Protein AF-G6EGP5-F1 (afdb_monomer_lite)

Sequence (172 aa):
MMTGFLDDLKVTRSMQLERLREPVSRQARIDNMIEHMQAEHDNEFERLAATISPDPCWNLHPIGAWQGWESVLRMYHANFPFAPEGPLEMIKGVHDPRVAMWGEDHVLFHMAIYADEYPLHRNLTILIKFQGNLVQGETVFLTDENLIAFMRNHVKELGTDKFEGFVPFPAA

InterPro domains:
  IPR032710 NTF2-like domain superfamily [SSF54427] (27-141)

Structure (mmCIF, N/CA/C/O backbone):
data_AF-G6EGP5-F1
#
_entry.id   AF-G6EGP5-F1
#
loop_
_atom_site.group_PDB
_atom_site.id
_atom_site.type_symbol
_atom_site.label_atom_id
_atom_site.label_alt_id
_atom_site.label_comp_id
_atom_site.label_asym_id
_atom_site.label_entity_id
_atom_site.label_seq_id
_atom_site.pdbx_PDB_ins_code
_atom_site.Cartn_x
_atom_site.Cartn_y
_atom_site.Cartn_z
_atom_site.occupancy
_atom_site.B_iso_or_equiv
_atom_site.auth_seq_id
_atom_site.auth_comp_id
_atom_site.auth_asym_id
_atom_site.auth_atom_id
_atom_site.pdbx_PDB_model_num
ATOM 1 N N . MET A 1 1 ? 22.139 3.585 13.306 1.00 46.16 1 MET A N 1
ATOM 2 C CA . MET A 1 1 ? 21.277 4.185 14.349 1.00 46.16 1 MET A CA 1
ATOM 3 C C . MET A 1 1 ? 19.890 4.425 13.752 1.00 46.16 1 MET A C 1
ATOM 5 O O . MET A 1 1 ? 19.648 5.499 13.235 1.00 46.16 1 MET A O 1
ATOM 9 N N . MET A 1 2 ? 19.024 3.404 13.733 1.00 53.69 2 MET A N 1
ATOM 10 C CA . MET A 1 2 ? 17.694 3.426 13.077 1.00 53.69 2 MET A CA 1
ATOM 11 C C . MET A 1 2 ? 16.642 2.667 13.919 1.00 53.69 2 MET A C 1
ATOM 13 O O . MET A 1 2 ? 15.754 2.005 13.384 1.00 53.69 2 MET A O 1
ATOM 17 N N . THR A 1 3 ? 16.806 2.654 15.244 1.00 57.81 3 THR A N 1
ATOM 18 C CA . THR A 1 3 ? 15.932 1.915 16.176 1.00 57.81 3 THR A CA 1
ATOM 19 C C . THR A 1 3 ? 14.901 2.810 16.864 1.00 57.81 3 THR A C 1
ATOM 21 O O . THR A 1 3 ? 13.815 2.329 17.148 1.00 57.81 3 THR A O 1
ATOM 24 N N . GLY A 1 4 ? 15.186 4.107 17.050 1.00 71.19 4 GLY A N 1
ATOM 25 C CA . GLY A 1 4 ? 14.340 4.994 17.862 1.00 71.19 4 GLY A CA 1
ATOM 26 C C . GLY A 1 4 ? 12.915 5.197 17.336 1.00 71.19 4 GLY A C 1
ATOM 27 O O . GLY A 1 4 ? 11.976 5.118 18.111 1.00 71.19 4 GLY A O 1
ATOM 28 N N . PHE A 1 5 ? 12.728 5.368 16.024 1.00 79.56 5 PHE A N 1
ATOM 29 C CA . PHE A 1 5 ? 11.406 5.728 15.487 1.00 79.56 5 PHE A CA 1
ATOM 30 C C . PHE A 1 5 ? 10.358 4.602 15.594 1.00 79.56 5 PHE A C 1
ATOM 32 O O . PHE A 1 5 ? 9.164 4.871 15.658 1.00 79.56 5 PHE A O 1
ATOM 39 N N . LEU A 1 6 ? 10.777 3.329 15.608 1.00 82.19 6 LEU A N 1
ATOM 40 C CA . LEU A 1 6 ? 9.842 2.205 15.761 1.00 82.19 6 LEU A CA 1
ATOM 41 C C . LEU A 1 6 ? 9.385 2.032 17.211 1.00 82.19 6 LEU A C 1
ATOM 43 O O . LEU A 1 6 ? 8.283 1.533 17.444 1.00 82.19 6 LEU A O 1
ATOM 47 N N . ASP A 1 7 ? 10.209 2.441 18.179 1.00 83.31 7 ASP A N 1
ATOM 48 C CA . ASP A 1 7 ? 9.839 2.398 19.592 1.00 83.31 7 ASP A CA 1
ATOM 49 C C . ASP A 1 7 ? 8.657 3.334 19.878 1.00 83.31 7 ASP A C 1
ATOM 51 O O . ASP A 1 7 ? 7.730 2.941 20.592 1.00 83.31 7 ASP A O 1
ATOM 55 N N . ASP A 1 8 ? 8.632 4.500 19.227 1.00 83.75 8 ASP A N 1
ATOM 56 C CA . ASP A 1 8 ? 7.552 5.487 19.334 1.00 83.75 8 ASP A CA 1
ATOM 57 C C . ASP A 1 8 ? 6.214 4.959 18.769 1.00 83.75 8 ASP A C 1
ATOM 59 O O . ASP A 1 8 ? 5.136 5.334 19.230 1.00 83.75 8 ASP A O 1
ATOM 63 N N . LEU A 1 9 ? 6.259 3.991 17.844 1.00 88.56 9 LEU A N 1
ATOM 64 C CA . LEU A 1 9 ? 5.077 3.398 17.200 1.00 88.56 9 LEU A CA 1
ATOM 65 C C . LEU A 1 9 ? 4.508 2.161 17.919 1.00 88.56 9 LEU A C 1
ATOM 67 O O . LEU A 1 9 ? 3.507 1.586 17.478 1.00 88.56 9 LEU A O 1
ATOM 71 N N . LYS A 1 10 ? 5.082 1.738 19.052 1.00 86.19 10 LYS A N 1
ATOM 72 C CA . LYS A 1 10 ? 4.558 0.597 19.835 1.00 86.19 10 LYS A CA 1
ATOM 73 C C . LYS A 1 10 ? 3.151 0.849 20.382 1.00 86.19 10 LYS A C 1
ATOM 75 O O . LYS A 1 10 ? 2.338 -0.079 20.461 1.00 86.19 10 LYS A O 1
ATOM 80 N N . VAL A 1 11 ? 2.848 2.100 20.731 1.00 87.50 11 VAL A N 1
ATOM 81 C CA . VAL A 1 11 ? 1.505 2.510 21.169 1.00 87.50 11 VAL A CA 1
ATOM 82 C C . VAL A 1 11 ? 0.514 2.368 20.015 1.00 87.50 11 VAL A C 1
ATOM 84 O O . VAL A 1 11 ? -0.529 1.739 20.189 1.00 87.50 11 VAL A O 1
ATOM 87 N N . THR A 1 12 ? 0.886 2.834 18.820 1.00 89.88 12 THR A N 1
ATOM 88 C CA . THR A 1 12 ? 0.094 2.692 17.589 1.00 89.88 12 THR A CA 1
ATOM 89 C C . THR A 1 12 ? -0.252 1.231 17.313 1.00 89.88 12 THR A C 1
ATOM 91 O O . THR A 1 12 ? -1.426 0.895 17.146 1.00 89.88 12 THR A O 1
ATOM 94 N N . ARG A 1 13 ? 0.739 0.332 17.389 1.00 89.12 13 ARG A N 1
ATOM 95 C CA . ARG A 1 13 ? 0.522 -1.114 17.222 1.00 89.12 13 ARG A CA 1
ATOM 96 C C . ARG A 1 13 ? -0.458 -1.694 18.245 1.00 89.12 13 ARG A C 1
ATOM 98 O O . ARG A 1 13 ? -1.281 -2.544 17.914 1.00 89.12 13 ARG A O 1
ATOM 105 N N . SER A 1 14 ? -0.393 -1.231 19.490 1.00 89.12 14 SER A N 1
ATOM 106 C CA . SER A 1 14 ? -1.298 -1.688 20.553 1.00 89.12 14 SER A CA 1
ATOM 107 C C . SER A 1 14 ? -2.736 -1.222 20.307 1.00 89.12 14 SER A C 1
ATOM 109 O O . SER A 1 14 ? -3.670 -2.006 20.444 1.00 89.12 14 SER A O 1
ATOM 111 N N . MET A 1 15 ? -2.923 0.025 19.865 1.00 88.38 15 MET A N 1
ATOM 112 C CA . MET A 1 15 ? -4.243 0.556 19.499 1.00 88.38 15 MET A CA 1
ATOM 113 C C . MET A 1 15 ? -4.854 -0.185 18.305 1.00 88.38 15 MET A C 1
ATOM 115 O O . MET A 1 15 ? -6.060 -0.417 18.260 1.00 88.38 15 MET A O 1
ATOM 119 N N . GLN A 1 16 ? -4.030 -0.595 17.345 1.00 91.81 16 GLN A N 1
ATOM 120 C CA . GLN A 1 16 ? -4.477 -1.390 16.204 1.00 91.81 16 GLN A CA 1
ATOM 121 C C . GLN A 1 16 ? -5.010 -2.759 16.619 1.00 91.81 16 GLN A C 1
ATOM 123 O O . GLN A 1 16 ? -6.059 -3.164 16.131 1.00 91.81 16 GLN A O 1
ATOM 128 N N . LEU A 1 17 ? -4.350 -3.444 17.558 1.00 90.31 17 LEU A N 1
ATOM 129 C CA . LEU A 1 17 ? -4.844 -4.716 18.098 1.00 90.31 17 LEU A CA 1
ATOM 130 C C . LEU A 1 17 ? -6.234 -4.581 18.738 1.00 90.31 17 LEU A C 1
ATOM 132 O O . LEU A 1 17 ? -7.044 -5.501 18.639 1.00 90.31 17 LEU A O 1
ATOM 136 N N . GLU A 1 18 ? -6.529 -3.440 19.362 1.00 88.50 18 GLU A N 1
ATOM 137 C CA . GLU A 1 18 ? -7.859 -3.159 19.912 1.00 88.50 18 GLU A CA 1
ATOM 138 C C . GLU A 1 18 ? -8.898 -2.916 18.807 1.00 88.50 18 GLU A C 1
ATOM 140 O O . GLU A 1 18 ? -9.984 -3.492 18.858 1.00 88.50 18 GLU A O 1
ATOM 145 N N . ARG A 1 19 ? -8.545 -2.164 17.751 1.00 87.38 19 ARG A N 1
ATOM 146 C CA . ARG A 1 19 ? -9.420 -1.929 16.580 1.00 87.38 19 ARG A CA 1
ATOM 147 C C . ARG A 1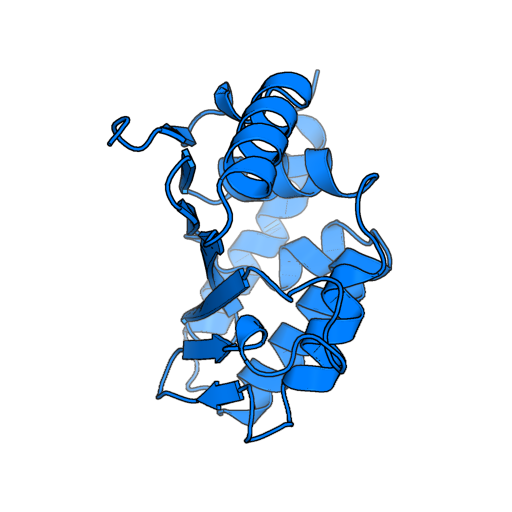 19 ? -9.864 -3.220 15.887 1.00 87.38 19 ARG A C 1
ATOM 149 O O . ARG A 1 19 ? -10.936 -3.256 15.292 1.00 87.38 19 ARG A O 1
ATOM 156 N N . LEU A 1 20 ? -9.061 -4.281 15.958 1.00 90.94 20 LEU A N 1
ATOM 157 C CA . LEU A 1 20 ? -9.370 -5.570 15.333 1.00 90.94 20 LEU A CA 1
ATOM 158 C C . LEU A 1 20 ? -10.480 -6.367 16.037 1.00 90.94 20 LEU A C 1
ATOM 160 O O . LEU A 1 20 ? -10.909 -7.392 15.511 1.00 90.94 20 LEU A O 1
ATOM 164 N N . ARG A 1 21 ? -10.941 -5.940 17.218 1.00 86.75 21 ARG A N 1
ATOM 165 C CA . ARG A 1 21 ? -11.969 -6.660 17.990 1.00 86.75 21 ARG A CA 1
ATOM 166 C C . ARG A 1 21 ? -13.391 -6.409 17.498 1.00 86.75 21 ARG A C 1
ATOM 168 O O . ARG A 1 21 ? -14.302 -7.137 17.891 1.00 86.75 21 ARG A O 1
ATOM 175 N N . GLU A 1 22 ? -13.590 -5.396 16.664 1.00 83.56 22 GLU A N 1
ATOM 176 C CA . GLU A 1 22 ? -14.914 -4.940 16.259 1.00 83.56 22 GLU A CA 1
ATOM 177 C C . GLU A 1 22 ? -15.253 -5.364 14.821 1.00 83.56 22 GLU A C 1
ATOM 179 O O . GLU A 1 22 ? -14.381 -5.377 13.946 1.00 83.56 22 GLU A O 1
ATOM 184 N N . PRO A 1 23 ? -16.526 -5.694 14.531 1.00 86.56 23 PRO A N 1
ATOM 185 C CA . PRO A 1 23 ? -16.990 -5.839 13.160 1.00 86.56 23 PRO A CA 1
ATOM 186 C C . PRO A 1 23 ? -16.814 -4.525 12.395 1.00 86.56 23 PRO A C 1
ATOM 188 O O . PRO A 1 23 ? -17.171 -3.458 12.890 1.00 86.56 23 PRO A O 1
ATOM 191 N N . VAL A 1 24 ? -16.328 -4.605 11.158 1.00 93.69 24 VAL A N 1
ATOM 192 C CA . VAL A 1 24 ? -16.098 -3.426 10.314 1.00 93.69 24 VAL A CA 1
ATOM 193 C C . VAL A 1 24 ? -16.919 -3.479 9.033 1.00 93.69 24 VAL A C 1
ATOM 195 O O . VAL A 1 24 ? -17.139 -4.538 8.445 1.00 93.69 24 VAL A O 1
ATOM 198 N N . SER A 1 25 ? -17.366 -2.313 8.578 1.00 95.44 25 SER A N 1
ATOM 199 C CA . SER A 1 25 ? -18.057 -2.181 7.298 1.00 95.44 25 SER A CA 1
ATOM 200 C C . SER A 1 25 ? -17.062 -2.108 6.135 1.00 95.44 25 SER A C 1
ATOM 202 O O . SER A 1 25 ? -15.885 -1.783 6.307 1.00 95.44 25 SER A O 1
ATOM 204 N N . ARG A 1 26 ? -17.551 -2.339 4.910 1.00 95.12 26 ARG A N 1
ATOM 205 C CA . ARG A 1 26 ? -16.779 -2.044 3.692 1.00 95.12 26 ARG A CA 1
ATOM 206 C C . ARG A 1 26 ? -16.365 -0.571 3.631 1.00 95.12 26 ARG A C 1
ATOM 208 O O . ARG A 1 26 ? -15.229 -0.295 3.268 1.00 95.12 26 ARG A O 1
ATOM 215 N N . GLN A 1 27 ? -17.249 0.351 4.018 1.00 96.25 27 GLN A N 1
ATOM 216 C CA . GLN A 1 27 ? -16.934 1.780 4.010 1.00 96.25 27 GLN A CA 1
ATOM 217 C C . GLN A 1 27 ? -15.751 2.100 4.931 1.00 96.25 27 GLN A C 1
ATOM 219 O O . GLN A 1 27 ? -14.839 2.791 4.509 1.00 96.25 27 GLN A O 1
ATOM 224 N N . ALA A 1 28 ? -15.679 1.496 6.121 1.00 96.25 28 ALA A N 1
ATOM 225 C CA . ALA A 1 28 ? -14.550 1.706 7.029 1.00 96.25 28 ALA A CA 1
ATOM 226 C C . ALA A 1 28 ? -13.198 1.247 6.444 1.00 96.25 28 ALA A C 1
ATOM 228 O O . ALA A 1 28 ? -12.161 1.816 6.783 1.00 96.25 28 ALA A O 1
ATOM 229 N N . ARG A 1 29 ? -13.189 0.223 5.576 1.00 96.44 29 ARG A N 1
ATOM 230 C CA . ARG A 1 29 ? -11.984 -0.213 4.840 1.00 96.44 29 ARG A CA 1
ATOM 231 C C . ARG A 1 29 ? -11.615 0.760 3.732 1.00 96.44 29 ARG A C 1
ATOM 233 O O . ARG A 1 29 ? -10.438 1.056 3.566 1.00 96.44 29 ARG A O 1
ATOM 240 N N . ILE A 1 30 ? -12.614 1.255 3.001 1.00 97.38 30 ILE A N 1
ATOM 241 C CA . ILE A 1 30 ? -12.425 2.300 1.991 1.00 97.38 30 ILE A CA 1
ATOM 242 C C . ILE A 1 30 ? -11.806 3.537 2.645 1.00 97.38 30 ILE A C 1
ATOM 244 O O . ILE A 1 30 ? -10.758 3.987 2.196 1.00 97.38 30 ILE A O 1
ATOM 248 N N . ASP A 1 31 ? -12.394 4.022 3.740 1.00 97.56 31 ASP A N 1
ATOM 249 C CA . ASP A 1 31 ? -11.927 5.214 4.450 1.00 97.56 31 ASP A CA 1
ATOM 250 C C . ASP A 1 31 ? -10.482 5.038 4.948 1.00 97.56 31 ASP A C 1
ATOM 252 O O . ASP A 1 31 ? -9.641 5.907 4.731 1.00 97.56 31 ASP A O 1
ATOM 256 N N . ASN A 1 32 ? -10.155 3.886 5.552 1.00 97.44 32 ASN A N 1
ATOM 257 C CA . ASN A 1 32 ? -8.792 3.604 6.019 1.00 97.44 32 ASN A CA 1
ATOM 258 C C . ASN A 1 32 ? -7.792 3.458 4.862 1.00 97.44 32 ASN A C 1
ATOM 260 O O . ASN A 1 32 ? -6.634 3.822 5.019 1.00 97.44 32 ASN A O 1
ATOM 264 N N . MET A 1 33 ? -8.206 2.923 3.710 1.00 97.06 33 MET A N 1
ATOM 265 C CA . MET A 1 33 ? -7.336 2.835 2.537 1.00 97.06 33 MET A CA 1
ATOM 266 C C . MET A 1 33 ? -7.093 4.206 1.903 1.00 97.06 33 MET A C 1
ATOM 268 O O . MET A 1 33 ? -5.971 4.483 1.499 1.00 97.06 33 MET A O 1
ATOM 272 N N . ILE A 1 34 ? -8.104 5.075 1.842 1.00 98.00 34 ILE A N 1
ATOM 273 C CA . ILE A 1 34 ? -7.921 6.459 1.387 1.00 98.00 34 ILE A CA 1
ATOM 274 C C . ILE A 1 34 ? -6.943 7.182 2.317 1.00 98.00 34 ILE A C 1
ATOM 276 O O . ILE A 1 34 ? -6.004 7.800 1.832 1.00 98.00 34 ILE A O 1
ATOM 280 N N . GLU A 1 35 ? -7.107 7.043 3.636 1.00 97.94 35 GLU A N 1
ATOM 281 C CA . GLU A 1 35 ? -6.165 7.602 4.614 1.00 97.94 35 GLU A CA 1
ATOM 282 C C . GLU A 1 35 ? -4.749 7.031 4.446 1.00 97.94 35 GLU A C 1
ATOM 284 O O . GLU A 1 35 ? -3.781 7.780 4.505 1.00 97.94 35 GLU A O 1
ATOM 289 N N . HIS A 1 36 ? -4.619 5.725 4.193 1.00 97.12 36 HIS A N 1
ATOM 290 C CA . HIS A 1 36 ? -3.331 5.074 3.942 1.00 97.12 36 HIS A CA 1
ATOM 291 C C . HIS A 1 36 ? -2.619 5.695 2.735 1.00 97.12 36 HIS A C 1
ATOM 293 O O . HIS A 1 36 ? -1.481 6.141 2.849 1.00 97.12 36 HIS A O 1
ATOM 299 N N . MET A 1 37 ? -3.319 5.790 1.603 1.00 96.19 37 MET A N 1
ATOM 300 C CA . MET A 1 37 ? -2.775 6.357 0.369 1.00 96.19 37 MET A CA 1
ATOM 301 C C . MET A 1 37 ? -2.474 7.854 0.514 1.00 96.19 37 MET A C 1
ATOM 303 O O . MET A 1 37 ? -1.458 8.336 0.023 1.00 96.19 37 MET A O 1
ATOM 307 N N . GLN A 1 38 ? -3.325 8.601 1.220 1.00 96.56 38 GLN A N 1
ATOM 308 C CA . GLN A 1 38 ? -3.107 10.025 1.462 1.00 96.56 38 GLN A CA 1
ATOM 309 C C . GLN A 1 38 ? -1.882 10.254 2.357 1.00 96.56 38 GLN A C 1
ATOM 311 O O . GLN A 1 38 ? -1.053 11.102 2.050 1.00 96.56 38 GLN A O 1
ATOM 316 N N . ALA A 1 39 ? -1.721 9.469 3.426 1.00 95.25 39 ALA A N 1
ATOM 317 C CA . ALA A 1 39 ? -0.556 9.566 4.299 1.00 95.25 39 ALA A CA 1
ATOM 318 C C . ALA A 1 39 ? 0.747 9.169 3.584 1.00 95.25 39 ALA A C 1
ATOM 320 O O . ALA A 1 39 ? 1.795 9.749 3.866 1.00 95.25 39 ALA A O 1
ATOM 321 N N . GLU A 1 40 ? 0.691 8.214 2.650 1.00 94.56 40 GLU A N 1
ATOM 322 C CA . GLU A 1 40 ? 1.819 7.887 1.774 1.00 94.56 40 GLU A CA 1
ATOM 323 C C . GLU A 1 40 ? 2.161 9.055 0.834 1.00 94.56 40 GLU A C 1
ATOM 325 O O . GLU A 1 40 ? 3.322 9.453 0.765 1.00 94.56 40 GLU A O 1
ATOM 330 N N . HIS A 1 41 ? 1.162 9.659 0.178 1.00 94.19 41 HIS A N 1
ATOM 331 C CA . HIS A 1 41 ? 1.345 10.842 -0.676 1.00 94.19 41 HIS A CA 1
ATOM 332 C C . HIS A 1 41 ? 1.967 12.023 0.088 1.00 94.19 41 HIS A C 1
ATOM 334 O O . HIS A 1 41 ? 2.939 12.629 -0.369 1.00 94.19 41 HIS A O 1
ATOM 340 N N . ASP A 1 42 ? 1.433 12.318 1.275 1.00 93.56 42 ASP A N 1
ATOM 341 C CA . ASP A 1 42 ? 1.835 13.458 2.104 1.00 93.56 42 ASP A CA 1
ATOM 342 C C . ASP A 1 42 ? 3.155 13.213 2.862 1.00 93.56 42 ASP A C 1
ATOM 344 O O . ASP A 1 42 ? 3.662 14.1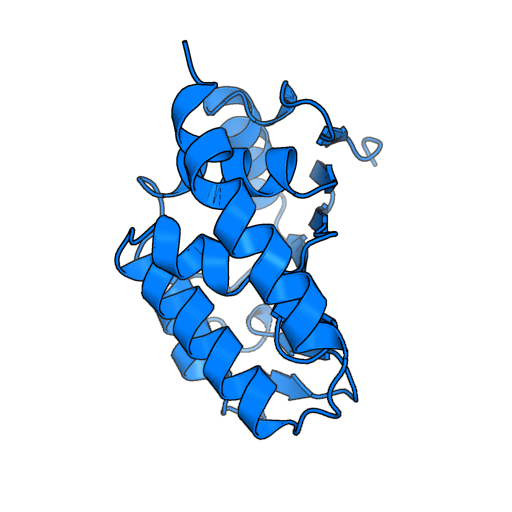09 3.538 1.00 93.56 42 ASP A O 1
ATOM 348 N N . ASN A 1 43 ? 3.748 12.017 2.744 1.00 92.31 43 ASN A N 1
ATOM 349 C CA . ASN A 1 43 ? 4.914 11.578 3.515 1.00 92.31 43 ASN A CA 1
ATOM 350 C C . ASN A 1 43 ? 4.704 11.649 5.042 1.00 92.31 43 ASN A C 1
ATOM 352 O O . ASN A 1 43 ? 5.639 11.894 5.812 1.00 92.31 43 ASN A O 1
ATOM 356 N N . GLU A 1 44 ? 3.485 11.387 5.511 1.00 93.69 44 GLU A N 1
ATOM 357 C CA . GLU A 1 44 ? 3.112 11.453 6.923 1.00 93.69 44 GLU A CA 1
ATOM 358 C C . GLU A 1 44 ? 3.216 10.073 7.585 1.00 93.69 44 GLU A C 1
ATOM 360 O O . GLU A 1 44 ? 2.240 9.345 7.771 1.00 93.69 44 GLU A O 1
ATOM 365 N N . PHE A 1 45 ? 4.446 9.700 7.950 1.00 92.81 45 PHE A N 1
ATOM 366 C CA . PHE A 1 45 ? 4.799 8.327 8.331 1.00 92.81 45 PHE A CA 1
ATOM 367 C C . PHE A 1 45 ? 4.022 7.786 9.536 1.00 92.81 45 PHE A C 1
ATOM 369 O O . PHE A 1 45 ? 3.590 6.636 9.527 1.00 92.81 45 PHE A O 1
ATOM 376 N N . GLU A 1 46 ? 3.812 8.600 10.571 1.00 93.75 46 GLU A N 1
ATOM 377 C CA . GLU A 1 46 ? 3.053 8.181 11.756 1.00 93.75 46 GLU A CA 1
ATOM 378 C C . GLU A 1 46 ? 1.579 7.911 11.424 1.00 93.75 46 GLU A C 1
ATOM 380 O O . GLU A 1 46 ? 1.004 6.929 11.906 1.00 93.75 46 GLU A O 1
ATOM 385 N N . ARG A 1 47 ? 0.981 8.740 10.555 1.00 95.19 47 ARG A N 1
ATOM 386 C CA . ARG A 1 47 ? -0.386 8.538 10.057 1.00 95.19 47 ARG A CA 1
ATOM 387 C C . ARG A 1 47 ? -0.472 7.292 9.197 1.00 95.19 47 ARG A C 1
ATOM 389 O O . ARG A 1 47 ? -1.345 6.465 9.446 1.00 95.19 47 ARG A O 1
ATOM 396 N N . LEU A 1 48 ? 0.478 7.090 8.283 1.00 95.50 48 LEU A N 1
ATOM 397 C CA . LEU A 1 48 ? 0.549 5.865 7.494 1.00 95.50 48 LEU A CA 1
ATOM 398 C C . LEU A 1 48 ? 0.635 4.644 8.411 1.00 95.50 48 LEU A C 1
ATOM 400 O O . LEU A 1 48 ? -0.169 3.721 8.287 1.00 95.50 48 LEU A O 1
ATOM 404 N N . ALA A 1 49 ? 1.559 4.653 9.373 1.00 95.94 49 ALA A N 1
ATOM 405 C CA . ALA A 1 49 ? 1.734 3.554 10.308 1.00 95.94 49 ALA A CA 1
ATOM 406 C C . ALA A 1 49 ? 0.433 3.241 11.057 1.00 95.94 49 ALA A C 1
ATOM 408 O O . ALA A 1 49 ? 0.131 2.072 11.255 1.00 95.94 49 ALA A O 1
ATOM 409 N N . ALA A 1 50 ? -0.389 4.235 11.406 1.00 96.75 50 ALA A N 1
ATOM 410 C CA . ALA A 1 50 ? -1.673 4.021 12.079 1.00 96.75 50 ALA A CA 1
ATOM 411 C C . ALA A 1 50 ? -2.719 3.253 11.242 1.00 96.75 50 ALA A C 1
ATOM 413 O O . ALA A 1 50 ? -3.652 2.676 11.815 1.00 96.75 50 ALA A O 1
ATOM 414 N N . THR A 1 51 ? -2.560 3.189 9.919 1.00 97.50 51 THR A N 1
ATOM 415 C CA . THR A 1 51 ? -3.496 2.516 8.997 1.00 97.50 51 THR A CA 1
ATOM 416 C C . THR A 1 51 ? -3.179 1.042 8.730 1.00 97.50 51 THR A C 1
ATOM 418 O O . THR A 1 51 ? -4.030 0.330 8.188 1.00 97.50 51 THR A O 1
ATOM 421 N N . ILE A 1 52 ? -1.981 0.580 9.095 1.00 97.56 52 ILE A N 1
ATOM 422 C CA . ILE A 1 52 ? -1.469 -0.758 8.769 1.00 97.56 52 ILE A CA 1
ATOM 423 C C . ILE A 1 52 ? -1.842 -1.749 9.885 1.00 97.56 52 ILE A C 1
ATOM 425 O O . ILE A 1 52 ? -1.973 -1.384 11.049 1.00 97.56 52 ILE A O 1
ATOM 429 N N . SER A 1 53 ? -2.038 -3.022 9.550 1.00 97.12 53 SER A N 1
ATOM 430 C CA . SER A 1 53 ? -2.332 -4.083 10.517 1.00 97.12 53 SER A CA 1
ATOM 431 C C . SER A 1 53 ? -1.097 -4.522 11.319 1.00 97.12 53 SER A C 1
ATOM 433 O O . SER A 1 53 ? -0.041 -4.650 10.707 1.00 97.12 53 SER A O 1
ATOM 435 N N . PRO A 1 54 ? -1.202 -4.900 12.614 1.00 95.38 54 PRO A N 1
ATOM 436 C CA . PRO A 1 54 ? -0.076 -5.339 13.456 1.00 95.38 54 PRO A CA 1
ATOM 437 C C . PRO A 1 54 ? 0.739 -6.541 12.957 1.00 95.38 54 PRO A C 1
ATOM 439 O O . PRO A 1 54 ? 1.810 -6.807 13.522 1.00 95.38 54 PRO A O 1
ATOM 442 N N . ASP A 1 55 ? 0.221 -7.272 11.967 1.00 94.94 55 ASP A N 1
ATOM 443 C CA . ASP A 1 55 ? 0.874 -8.392 11.283 1.00 94.94 55 ASP A CA 1
ATOM 444 C C . ASP A 1 55 ? 0.819 -8.211 9.750 1.00 94.94 55 ASP A C 1
ATOM 446 O O . ASP A 1 55 ? 0.013 -8.855 9.071 1.00 94.94 55 ASP A O 1
ATOM 450 N N . PRO A 1 56 ? 1.600 -7.264 9.196 1.00 97.69 56 PRO A N 1
ATOM 451 C CA . PRO A 1 56 ? 1.508 -6.897 7.802 1.00 97.69 56 PRO A CA 1
ATOM 452 C C . PRO A 1 56 ? 2.426 -7.716 6.893 1.00 97.69 56 PRO A C 1
ATOM 454 O O . PRO A 1 56 ? 3.471 -8.212 7.319 1.00 97.69 56 PRO A O 1
ATOM 457 N N . CYS A 1 57 ? 2.075 -7.786 5.608 1.00 97.94 57 CYS A N 1
ATOM 458 C CA . CYS A 1 57 ? 2.909 -8.400 4.576 1.00 97.94 57 CYS A CA 1
ATOM 459 C C . CYS A 1 57 ? 2.816 -7.637 3.248 1.00 97.94 57 CYS A C 1
ATOM 461 O O . CYS A 1 57 ? 1.733 -7.518 2.676 1.00 97.94 57 CYS A O 1
ATOM 463 N N . TRP A 1 58 ? 3.950 -7.139 2.750 1.00 97.81 58 TRP A N 1
ATOM 464 C CA . TRP A 1 58 ? 4.046 -6.448 1.459 1.00 97.81 58 TRP A CA 1
ATOM 465 C C . TRP A 1 58 ? 4.788 -7.313 0.452 1.00 97.81 58 TRP A C 1
ATOM 467 O O . TRP A 1 58 ? 5.981 -7.552 0.605 1.00 97.81 58 TRP A O 1
ATOM 477 N N . ASN A 1 59 ? 4.093 -7.763 -0.586 1.00 97.69 59 ASN A N 1
ATOM 478 C CA . ASN A 1 59 ? 4.628 -8.609 -1.643 1.00 97.69 59 ASN A CA 1
ATOM 479 C C . ASN A 1 59 ? 4.826 -7.794 -2.920 1.00 97.69 59 ASN A C 1
ATOM 481 O O . ASN A 1 59 ? 3.876 -7.242 -3.471 1.00 97.69 59 ASN A O 1
ATOM 485 N N . LEU A 1 60 ? 6.040 -7.810 -3.449 1.00 96.12 60 LEU A N 1
ATOM 486 C CA . LEU A 1 60 ? 6.369 -7.255 -4.752 1.00 96.12 60 LEU A CA 1
ATOM 487 C C . LEU A 1 60 ? 6.752 -8.414 -5.669 1.00 96.12 60 LEU A C 1
ATOM 489 O O . LEU A 1 60 ? 7.893 -8.867 -5.669 1.00 96.12 60 LEU A O 1
ATOM 493 N N . HIS A 1 61 ? 5.791 -8.959 -6.410 1.00 95.62 61 HIS A N 1
ATOM 494 C CA . HIS A 1 61 ? 5.996 -10.153 -7.226 1.00 95.62 61 HIS A CA 1
ATOM 495 C C . HIS A 1 61 ? 6.567 -9.791 -8.611 1.00 95.62 61 HIS A C 1
ATOM 497 O O . HIS A 1 61 ? 5.994 -8.921 -9.270 1.00 95.62 61 HIS A O 1
ATOM 503 N N . PRO A 1 62 ? 7.640 -10.456 -9.103 1.00 95.50 62 PRO A N 1
ATOM 504 C CA . PRO A 1 62 ? 8.310 -11.661 -8.578 1.00 95.50 62 PRO A CA 1
ATOM 505 C C . PRO A 1 62 ? 9.633 -11.378 -7.824 1.00 95.50 62 PRO A C 1
ATOM 507 O O . PRO A 1 62 ? 10.590 -12.140 -7.924 1.00 95.50 62 PRO A O 1
ATOM 510 N N . ILE A 1 63 ? 9.749 -10.260 -7.111 1.00 96.25 63 ILE A N 1
ATOM 511 C CA . ILE A 1 63 ? 10.991 -9.832 -6.446 1.00 96.25 63 ILE A CA 1
ATOM 512 C C . ILE A 1 63 ? 11.117 -10.436 -5.042 1.00 96.25 63 ILE A C 1
ATOM 514 O O . ILE A 1 63 ? 12.117 -11.086 -4.736 1.00 96.25 63 ILE A O 1
ATOM 518 N N . GLY A 1 64 ? 10.119 -10.237 -4.186 1.00 96.94 64 GLY A N 1
ATOM 519 C CA . GLY A 1 64 ? 10.148 -10.700 -2.800 1.00 96.94 64 GLY A CA 1
ATOM 520 C C . GLY A 1 64 ? 9.033 -10.105 -1.953 1.00 96.94 64 GLY A C 1
ATOM 521 O O . GLY A 1 64 ? 8.098 -9.499 -2.478 1.00 96.94 64 GLY A O 1
ATOM 522 N N . ALA A 1 65 ? 9.143 -10.283 -0.640 1.00 97.75 65 ALA A N 1
ATOM 523 C CA . ALA A 1 65 ? 8.148 -9.850 0.329 1.00 97.75 65 ALA A CA 1
ATOM 524 C C . ALA A 1 65 ? 8.783 -9.289 1.605 1.00 97.75 65 ALA A C 1
ATOM 526 O O . ALA A 1 65 ? 9.746 -9.866 2.097 1.00 97.75 65 ALA A O 1
ATOM 527 N N . TRP A 1 66 ? 8.212 -8.231 2.181 1.00 98.19 66 TRP A N 1
ATOM 528 C CA . TRP A 1 66 ? 8.510 -7.759 3.538 1.00 98.19 66 TRP A CA 1
ATOM 529 C C . TRP A 1 66 ? 7.446 -8.278 4.496 1.00 98.19 66 TRP A C 1
ATOM 531 O O . TRP A 1 66 ? 6.266 -7.958 4.348 1.00 98.19 66 TRP A O 1
ATOM 541 N N . GLN A 1 67 ? 7.861 -9.085 5.469 1.00 97.25 67 GLN A N 1
ATOM 542 C CA . GLN A 1 67 ? 6.975 -9.738 6.426 1.00 97.25 67 GLN A CA 1
ATOM 543 C C . GLN A 1 67 ? 7.156 -9.148 7.820 1.00 97.25 67 GLN A C 1
ATOM 545 O O . GLN A 1 67 ? 8.273 -9.031 8.329 1.00 97.25 67 GLN A O 1
ATOM 550 N N . GLY A 1 68 ? 6.038 -8.821 8.459 1.00 95.19 68 GLY A N 1
ATOM 551 C CA . GLY A 1 68 ? 6.009 -8.316 9.820 1.00 95.19 68 GLY A CA 1
ATOM 552 C C . GLY A 1 68 ? 6.133 -6.797 9.914 1.00 95.19 68 GLY A C 1
ATOM 553 O O . GLY A 1 68 ? 6.634 -6.103 9.026 1.00 95.19 68 GLY A O 1
ATOM 554 N N . TRP A 1 69 ? 5.654 -6.289 11.050 1.00 94.06 69 TRP A N 1
ATOM 555 C CA . TRP A 1 69 ? 5.424 -4.866 11.304 1.00 94.06 69 TRP A CA 1
ATOM 556 C C . TRP A 1 69 ? 6.660 -4.005 11.055 1.00 94.06 69 TRP A C 1
ATOM 558 O O . TRP A 1 69 ? 6.618 -3.038 10.300 1.00 94.06 69 TRP A O 1
ATOM 568 N N . GLU A 1 70 ? 7.786 -4.387 11.655 1.00 94.38 70 GLU A N 1
ATOM 569 C CA . GLU A 1 70 ? 9.021 -3.612 11.556 1.00 94.38 70 GLU A CA 1
ATOM 570 C C . GLU A 1 70 ? 9.594 -3.609 10.137 1.00 94.38 70 GLU A C 1
ATOM 572 O O . GLU A 1 70 ? 10.086 -2.577 9.685 1.00 94.38 70 GLU A O 1
ATOM 577 N N . SER A 1 71 ? 9.509 -4.738 9.426 1.00 95.62 71 SER A N 1
ATOM 578 C CA . SER A 1 71 ? 10.029 -4.868 8.062 1.00 95.62 71 SER A CA 1
ATOM 579 C C . SER A 1 71 ? 9.273 -3.954 7.098 1.00 95.62 71 SER A C 1
ATOM 581 O O . SER A 1 71 ? 9.881 -3.163 6.375 1.00 95.62 71 SER A O 1
ATOM 583 N N . VAL A 1 72 ? 7.939 -3.997 7.160 1.00 96.38 72 VAL A N 1
ATOM 584 C CA . VAL A 1 72 ? 7.045 -3.183 6.326 1.00 96.38 72 VAL A CA 1
ATOM 585 C C . VAL A 1 72 ? 7.204 -1.694 6.624 1.00 96.38 72 VAL A C 1
ATOM 587 O O . VAL A 1 72 ? 7.362 -0.896 5.703 1.00 96.38 72 VAL A O 1
ATOM 590 N N . LEU A 1 73 ? 7.236 -1.299 7.898 1.00 94.94 73 LEU A N 1
ATOM 591 C CA . LEU A 1 73 ? 7.410 0.108 8.263 1.00 94.94 73 LEU A CA 1
ATOM 592 C C . LEU A 1 73 ? 8.778 0.663 7.847 1.00 94.94 73 LEU A C 1
ATOM 594 O O . LEU A 1 73 ? 8.867 1.800 7.386 1.00 94.94 73 LEU A O 1
ATOM 598 N N . ARG A 1 74 ? 9.849 -0.131 7.964 1.00 94.94 74 ARG A N 1
ATOM 599 C CA . ARG A 1 74 ? 11.172 0.260 7.454 1.00 94.94 74 ARG A CA 1
ATOM 600 C C . ARG A 1 74 ? 11.170 0.396 5.932 1.00 94.94 74 ARG A C 1
ATOM 602 O O . ARG A 1 74 ? 11.800 1.322 5.427 1.00 94.94 74 ARG A O 1
ATOM 609 N N . MET A 1 75 ? 10.482 -0.499 5.219 1.00 94.94 75 MET A N 1
ATOM 610 C CA . MET A 1 75 ? 10.318 -0.425 3.764 1.00 94.94 75 MET A CA 1
ATOM 611 C C . MET A 1 75 ? 9.626 0.881 3.365 1.00 94.94 75 MET A C 1
ATOM 613 O O . MET A 1 75 ? 10.197 1.635 2.579 1.00 94.94 75 MET A O 1
ATOM 617 N N . TYR A 1 76 ? 8.485 1.206 3.979 1.00 93.44 76 TYR A N 1
ATOM 618 C CA . TYR A 1 76 ? 7.782 2.464 3.722 1.00 93.44 76 TYR A CA 1
ATOM 619 C C . TYR A 1 76 ? 8.663 3.680 3.989 1.00 93.44 76 TYR A C 1
ATOM 621 O O . TYR A 1 76 ? 8.849 4.510 3.106 1.00 93.44 76 TYR A O 1
ATOM 629 N N . HIS A 1 77 ? 9.287 3.747 5.166 1.00 92.38 77 HIS A N 1
ATOM 630 C CA . HIS A 1 77 ? 10.157 4.865 5.525 1.00 92.38 77 HIS A CA 1
ATOM 631 C C . HIS A 1 77 ? 11.320 5.052 4.531 1.00 92.38 77 HIS A C 1
ATOM 633 O O . HIS A 1 77 ? 11.747 6.177 4.279 1.00 92.38 77 HIS A O 1
ATOM 639 N N . ALA A 1 78 ? 11.860 3.966 3.969 1.00 91.75 78 ALA A N 1
ATOM 640 C CA . ALA A 1 78 ? 12.899 4.041 2.943 1.00 91.75 78 ALA A CA 1
ATOM 641 C C . ALA A 1 78 ? 12.359 4.512 1.579 1.00 91.75 78 ALA A C 1
ATOM 643 O O . ALA A 1 78 ? 13.096 5.149 0.827 1.00 91.75 78 ALA A O 1
ATOM 644 N N . ASN A 1 79 ? 11.097 4.207 1.263 1.00 88.44 79 ASN A N 1
ATOM 645 C CA . ASN A 1 79 ? 10.497 4.449 -0.047 1.00 88.44 79 ASN A CA 1
ATOM 646 C C . ASN A 1 79 ? 9.780 5.809 -0.181 1.00 88.44 79 ASN A C 1
ATOM 648 O O . ASN A 1 79 ? 9.661 6.304 -1.298 1.00 88.44 79 ASN A O 1
ATOM 652 N N . PHE A 1 80 ? 9.365 6.434 0.931 1.00 81.31 80 PHE A N 1
ATOM 653 C CA . PHE A 1 80 ? 8.683 7.745 0.981 1.00 81.31 80 PHE A CA 1
ATOM 654 C C . PHE A 1 80 ? 9.231 8.801 0.004 1.00 81.31 80 PHE A C 1
ATOM 656 O O . PHE A 1 80 ? 8.453 9.400 -0.736 1.00 81.31 80 PHE A O 1
ATOM 663 N N . PRO A 1 81 ? 10.559 8.997 -0.117 1.00 78.69 81 PRO A N 1
ATOM 664 C CA . PRO A 1 81 ? 11.087 10.049 -0.983 1.00 78.69 81 PRO A CA 1
ATOM 665 C C . PRO A 1 81 ? 10.833 9.869 -2.492 1.00 78.69 81 PRO A C 1
ATOM 667 O O . PRO A 1 81 ? 11.161 10.781 -3.251 1.00 78.69 81 PRO A O 1
ATOM 670 N N . PHE A 1 82 ? 10.332 8.716 -2.957 1.00 73.12 82 PHE A N 1
ATOM 671 C CA . PHE A 1 82 ? 10.518 8.291 -4.350 1.00 73.12 82 PHE A CA 1
ATOM 672 C C . PHE A 1 82 ? 9.266 8.217 -5.239 1.00 73.12 82 PHE A C 1
ATOM 674 O O . PHE A 1 82 ? 9.445 8.084 -6.449 1.00 73.12 82 PHE A O 1
ATOM 681 N N . ALA A 1 83 ? 8.027 8.341 -4.738 1.00 65.69 83 ALA A N 1
ATOM 682 C CA . ALA A 1 83 ? 6.846 8.280 -5.622 1.00 65.69 83 ALA A CA 1
ATOM 683 C C . ALA A 1 83 ? 5.546 8.879 -5.030 1.00 65.69 83 ALA A C 1
ATOM 685 O O . ALA A 1 83 ? 4.608 8.132 -4.755 1.00 65.69 83 ALA A O 1
ATOM 686 N N . PRO A 1 84 ? 5.420 10.212 -4.889 1.00 77.25 84 PRO A N 1
ATOM 687 C CA . PRO A 1 84 ? 4.246 10.802 -4.240 1.00 77.25 84 PRO A CA 1
ATOM 688 C C . PRO A 1 84 ? 2.953 10.631 -5.054 1.00 77.25 84 PRO A C 1
ATOM 690 O O . PRO A 1 84 ? 1.882 10.515 -4.478 1.00 77.25 84 PRO A O 1
ATOM 693 N N . GLU A 1 85 ? 3.008 10.587 -6.385 1.00 86.94 85 GLU A N 1
ATOM 694 C CA . GLU A 1 85 ? 1.791 10.641 -7.218 1.00 86.94 85 GLU A CA 1
ATOM 695 C C . GLU A 1 85 ? 1.055 9.297 -7.359 1.00 86.94 85 GLU A C 1
ATOM 697 O O . GLU A 1 85 ? -0.136 9.275 -7.668 1.00 86.94 85 GLU A O 1
ATOM 702 N N . GLY A 1 86 ? 1.735 8.169 -7.126 1.00 88.12 86 GLY A N 1
ATOM 703 C CA . GLY A 1 86 ? 1.132 6.834 -7.232 1.00 88.12 86 GLY A CA 1
ATOM 704 C C . GLY A 1 86 ? -0.106 6.670 -6.336 1.00 88.12 86 GLY A C 1
ATOM 705 O O . GLY A 1 86 ? -1.187 6.358 -6.842 1.00 88.12 86 GLY A O 1
ATOM 706 N N . PRO A 1 87 ? -0.011 6.959 -5.030 1.00 93.38 87 PRO A N 1
ATOM 707 C CA . PRO A 1 87 ? -1.150 6.847 -4.122 1.00 93.38 87 PRO A CA 1
ATOM 708 C C . PRO A 1 87 ? -2.413 7.614 -4.561 1.00 93.38 87 PRO A C 1
ATOM 710 O O . PRO A 1 87 ? -3.530 7.146 -4.326 1.00 93.38 87 PRO A O 1
ATOM 713 N N . LEU A 1 88 ? -2.284 8.742 -5.272 1.00 94.19 88 LEU A N 1
ATOM 714 C CA . LEU A 1 88 ? -3.444 9.499 -5.766 1.00 94.19 88 LEU A CA 1
ATOM 715 C C . LEU A 1 88 ? -4.244 8.738 -6.838 1.00 94.19 88 LEU A C 1
ATOM 717 O O . LEU A 1 88 ? -5.476 8.826 -6.869 1.00 94.19 88 LEU A O 1
ATOM 721 N N . GLU A 1 89 ? -3.584 7.949 -7.691 1.00 94.31 89 GLU A N 1
ATOM 722 C CA . GLU A 1 89 ? -4.276 7.075 -8.650 1.00 94.31 89 GLU A CA 1
ATOM 723 C C . GLU A 1 89 ? -5.089 5.985 -7.938 1.00 94.31 89 GLU A C 1
ATOM 725 O O . GLU A 1 89 ? -6.202 5.666 -8.366 1.00 94.31 89 GLU A O 1
ATOM 730 N N . MET A 1 90 ? -4.585 5.464 -6.817 1.00 94.56 90 MET A N 1
ATOM 731 C CA . MET A 1 90 ? -5.291 4.487 -5.980 1.00 94.56 90 MET A CA 1
ATOM 732 C C . MET A 1 90 ? -6.520 5.101 -5.302 1.00 94.56 90 MET A C 1
ATOM 734 O O . MET A 1 90 ? -7.593 4.490 -5.313 1.00 94.56 90 MET A O 1
ATOM 738 N N . ILE A 1 91 ? -6.412 6.337 -4.797 1.00 96.38 91 ILE A N 1
ATOM 739 C CA . ILE A 1 91 ? -7.556 7.091 -4.251 1.00 96.38 91 ILE A CA 1
ATOM 740 C C . ILE A 1 91 ? -8.619 7.317 -5.328 1.00 96.38 91 ILE A C 1
ATOM 742 O O . ILE A 1 91 ? -9.802 7.115 -5.075 1.00 96.38 91 ILE A O 1
ATOM 746 N N . LYS A 1 92 ? -8.225 7.692 -6.549 1.00 94.81 92 LYS A N 1
ATOM 747 C CA . LYS A 1 92 ? -9.164 7.807 -7.676 1.00 94.81 92 LYS A CA 1
ATOM 748 C C . LYS A 1 92 ? -9.825 6.458 -7.989 1.00 94.81 92 LYS A C 1
ATOM 750 O O . LYS A 1 92 ? -11.039 6.393 -8.181 1.00 94.81 92 LYS A O 1
ATOM 755 N N . GLY A 1 93 ? -9.034 5.389 -8.035 1.00 95.12 93 GLY A N 1
ATOM 756 C CA . GLY A 1 93 ? -9.481 4.061 -8.445 1.00 95.12 93 GLY A CA 1
ATOM 757 C C . GLY A 1 93 ? -10.411 3.369 -7.450 1.00 95.12 93 GLY A C 1
ATOM 758 O O . GLY A 1 93 ? -11.203 2.528 -7.862 1.00 95.12 93 GLY A O 1
ATOM 759 N N . VAL A 1 94 ? -10.359 3.703 -6.155 1.00 95.94 94 VAL A N 1
ATOM 760 C CA . VAL A 1 94 ? -11.072 2.963 -5.091 1.00 95.94 94 VAL A CA 1
ATOM 761 C C . VAL A 1 94 ? -12.583 2.840 -5.307 1.00 95.94 94 VAL A C 1
ATOM 763 O O . VAL A 1 94 ? -13.198 1.835 -4.933 1.00 95.94 94 VAL A O 1
ATOM 766 N N . HIS A 1 95 ? -13.172 3.862 -5.923 1.00 93.69 95 HIS A N 1
ATOM 767 C CA . HIS A 1 95 ? -14.597 3.945 -6.223 1.00 93.69 95 HIS A CA 1
ATOM 768 C C . HIS A 1 95 ? -14.929 3.616 -7.681 1.00 93.69 95 HIS A C 1
ATOM 770 O O . HIS A 1 95 ? -16.108 3.577 -8.030 1.00 93.69 95 HIS A O 1
ATOM 776 N N . ASP A 1 96 ? -13.927 3.390 -8.531 1.00 95.81 96 ASP A N 1
ATOM 777 C CA . ASP A 1 96 ? -14.129 3.088 -9.943 1.00 95.81 96 ASP A CA 1
ATOM 778 C C . ASP A 1 96 ? -14.365 1.578 -10.123 1.00 95.81 96 ASP A C 1
ATOM 780 O O . ASP A 1 96 ? -13.424 0.782 -10.020 1.00 95.81 96 ASP A O 1
ATOM 784 N N . PRO A 1 97 ? -15.606 1.147 -10.429 1.00 95.19 97 PRO A N 1
ATOM 785 C CA . PRO A 1 97 ? -15.943 -0.271 -10.532 1.00 95.19 97 PRO A CA 1
ATOM 786 C C . PRO A 1 97 ? -15.257 -0.969 -11.713 1.00 95.19 97 PRO A C 1
ATOM 788 O O . PRO A 1 97 ? -15.312 -2.194 -11.807 1.00 95.19 97 PRO A O 1
ATOM 791 N N . ARG A 1 98 ? -14.630 -0.219 -12.630 1.00 94.25 98 ARG A N 1
ATOM 792 C CA . ARG A 1 98 ? -13.868 -0.783 -13.750 1.00 94.25 98 ARG A CA 1
ATOM 793 C C . ARG A 1 98 ? -12.516 -1.334 -13.310 1.00 94.25 98 ARG A C 1
ATOM 795 O O . ARG A 1 98 ? -12.024 -2.265 -13.944 1.00 94.25 98 ARG A O 1
ATOM 802 N N . VAL A 1 99 ? -11.930 -0.765 -12.252 1.00 95.38 99 VAL A N 1
ATOM 803 C CA . VAL A 1 99 ? -10.591 -1.131 -11.768 1.00 95.38 99 VAL A CA 1
ATOM 804 C C . VAL A 1 99 ? -10.604 -1.732 -10.371 1.00 95.38 99 VAL A C 1
ATOM 806 O O . VAL A 1 99 ? -9.784 -2.609 -10.128 1.00 95.38 99 VAL A O 1
ATOM 809 N N . ALA A 1 100 ? -11.516 -1.324 -9.483 1.00 96.75 100 ALA A N 1
ATOM 810 C CA . ALA A 1 100 ? -11.591 -1.806 -8.105 1.00 96.75 100 ALA A CA 1
ATOM 811 C C . ALA A 1 100 ? -12.651 -2.905 -7.938 1.00 96.75 100 ALA A C 1
ATOM 813 O O . ALA A 1 100 ? -13.858 -2.655 -7.897 1.00 96.75 100 ALA A O 1
ATOM 814 N N . MET A 1 101 ? -12.188 -4.143 -7.779 1.00 97.00 101 MET A N 1
ATOM 815 C CA . MET A 1 101 ? -13.028 -5.307 -7.504 1.00 97.00 101 MET A CA 1
ATOM 816 C C . MET A 1 101 ? -12.970 -5.650 -6.016 1.00 97.00 101 MET A C 1
ATOM 818 O O . MET A 1 101 ? -11.948 -6.110 -5.507 1.00 97.00 101 MET A O 1
ATOM 822 N N . TRP A 1 102 ? -14.078 -5.423 -5.313 1.00 97.25 102 TRP A N 1
ATOM 823 C CA . TRP A 1 102 ? -14.167 -5.604 -3.865 1.00 97.25 102 TRP A CA 1
ATOM 824 C C . TRP A 1 102 ? -14.643 -7.001 -3.466 1.00 97.25 102 TRP A C 1
ATOM 826 O O . TRP A 1 102 ? -15.775 -7.390 -3.769 1.00 97.25 102 TRP A O 1
ATOM 836 N N . GLY A 1 103 ? -13.816 -7.694 -2.687 1.00 96.06 103 GLY A N 1
ATOM 837 C CA . GLY A 1 103 ? -14.188 -8.890 -1.940 1.00 96.06 103 GLY A CA 1
ATOM 838 C C . GLY A 1 103 ? -14.813 -8.568 -0.579 1.00 96.06 103 GLY A C 1
ATOM 839 O O . GLY A 1 103 ? -15.291 -7.452 -0.324 1.00 96.06 103 GLY A O 1
ATOM 840 N N . GLU A 1 104 ? -14.824 -9.571 0.301 1.00 94.62 104 GLU A N 1
ATOM 841 C CA . GLU A 1 104 ? -15.252 -9.420 1.697 1.00 94.62 104 GLU A CA 1
ATOM 842 C C . GLU A 1 104 ? -14.197 -8.686 2.536 1.00 94.62 104 GLU A C 1
ATOM 844 O O . GLU A 1 104 ? -14.544 -7.795 3.309 1.00 94.62 104 GLU A O 1
ATOM 849 N N . ASP A 1 105 ? -12.922 -9.021 2.343 1.00 95.75 105 ASP A N 1
ATOM 850 C CA . ASP A 1 105 ? -11.767 -8.597 3.144 1.00 95.75 105 ASP A CA 1
ATOM 851 C C . ASP A 1 105 ? -10.597 -8.073 2.292 1.00 95.75 105 ASP A C 1
ATOM 853 O O . ASP A 1 105 ? -9.486 -7.894 2.786 1.00 95.75 105 ASP A O 1
ATOM 857 N N . HIS A 1 106 ? -10.827 -7.813 1.006 1.00 97.88 106 HIS A N 1
ATOM 858 C CA . HIS A 1 106 ? -9.800 -7.348 0.079 1.00 97.88 106 HIS A CA 1
ATOM 859 C C . HIS A 1 106 ? -10.386 -6.498 -1.047 1.00 97.88 106 HIS A C 1
ATOM 861 O O . HIS A 1 106 ? -11.593 -6.515 -1.311 1.00 97.88 106 HIS A O 1
ATOM 867 N N . VAL A 1 107 ? -9.504 -5.792 -1.745 1.00 98.12 107 VAL A N 1
ATOM 868 C CA . VAL A 1 107 ? -9.782 -5.138 -3.024 1.00 98.12 107 VAL A CA 1
ATOM 869 C C . VAL A 1 107 ? -8.672 -5.473 -4.011 1.00 98.12 107 VAL A C 1
ATOM 871 O O . VAL A 1 107 ? -7.492 -5.466 -3.663 1.00 98.12 107 VAL A O 1
ATOM 874 N N . LEU A 1 108 ? -9.057 -5.798 -5.240 1.00 97.50 108 LEU A N 1
ATOM 875 C CA . LEU A 1 108 ? -8.144 -5.988 -6.358 1.00 97.50 108 LEU A CA 1
ATOM 876 C C . LEU A 1 108 ? -8.260 -4.793 -7.304 1.00 97.50 108 LEU A C 1
ATOM 878 O O . LEU A 1 108 ? -9.345 -4.518 -7.813 1.00 97.50 108 LEU A O 1
ATOM 882 N N . PHE A 1 109 ? -7.139 -4.130 -7.557 1.00 96.50 109 PHE A N 1
ATOM 883 C CA . PHE A 1 109 ? -6.984 -3.056 -8.524 1.00 96.50 109 PHE A CA 1
ATOM 884 C C . PHE A 1 109 ? -6.361 -3.587 -9.807 1.00 96.50 109 PHE A C 1
ATOM 886 O O . PHE A 1 109 ? -5.192 -3.974 -9.825 1.00 96.50 109 PHE A O 1
ATOM 893 N N . HIS A 1 110 ? -7.132 -3.582 -10.891 1.00 92.62 110 HIS A N 1
ATOM 894 C CA . HIS A 1 110 ? -6.670 -4.005 -12.212 1.00 92.62 110 HIS A CA 1
ATOM 895 C C . HIS A 1 110 ? -6.465 -2.799 -13.139 1.00 92.62 110 HIS A C 1
ATOM 897 O O . HIS A 1 110 ? -7.130 -2.646 -14.163 1.00 92.62 110 HIS A O 1
ATOM 903 N N . MET A 1 111 ? -5.546 -1.913 -12.755 1.00 88.69 111 MET A N 1
ATOM 904 C CA . MET A 1 111 ? -5.292 -0.653 -13.465 1.00 88.69 111 MET A CA 1
ATOM 905 C C . MET A 1 111 ? -4.551 -0.840 -14.793 1.00 88.69 111 MET A C 1
ATOM 907 O O . MET A 1 111 ? -4.712 -0.016 -15.690 1.00 88.69 111 MET A O 1
ATOM 911 N N . ALA A 1 112 ? -3.829 -1.952 -14.969 1.00 85.12 112 ALA A N 1
ATOM 912 C CA . ALA A 1 112 ? -3.112 -2.263 -16.207 1.00 85.12 112 ALA A CA 1
ATOM 913 C C . ALA A 1 112 ? -3.992 -2.242 -17.477 1.00 85.12 112 ALA A C 1
ATOM 915 O O . ALA A 1 112 ? -3.518 -1.884 -18.552 1.00 85.12 112 ALA A O 1
ATOM 916 N N . ILE A 1 113 ? -5.288 -2.571 -17.369 1.00 84.19 113 ILE A N 1
ATOM 917 C CA . ILE A 1 113 ? -6.224 -2.544 -18.511 1.00 84.19 113 ILE A CA 1
ATOM 918 C C . ILE A 1 113 ? -6.590 -1.105 -18.924 1.00 84.19 113 ILE A C 1
ATOM 920 O O . ILE A 1 113 ? -6.925 -0.861 -20.081 1.00 84.19 113 ILE A O 1
ATOM 924 N N . TYR A 1 114 ? -6.500 -0.144 -18.003 1.00 87.88 114 TYR A N 1
ATOM 925 C CA . TYR A 1 114 ? -6.925 1.248 -18.189 1.00 87.88 114 TYR A CA 1
ATOM 926 C C . TYR A 1 114 ? -5.735 2.210 -18.080 1.00 87.88 114 TYR A C 1
ATOM 928 O O . TYR A 1 114 ? -5.822 3.268 -17.459 1.00 87.88 114 TYR A O 1
ATOM 936 N N . ALA A 1 115 ? -4.614 1.829 -18.696 1.00 86.50 115 ALA A N 1
ATOM 937 C CA . ALA A 1 115 ? -3.328 2.520 -18.626 1.00 86.50 115 ALA A CA 1
ATOM 938 C C . ALA A 1 115 ? -3.376 4.022 -18.964 1.00 86.50 115 ALA A C 1
ATOM 940 O O . ALA A 1 115 ? -2.606 4.791 -18.400 1.00 86.50 115 ALA A O 1
ATOM 941 N N . ASP A 1 116 ? -4.272 4.455 -19.854 1.00 91.69 116 ASP A N 1
ATOM 942 C CA . ASP A 1 116 ? -4.409 5.876 -20.208 1.00 91.69 116 ASP A CA 1
ATOM 943 C C . ASP A 1 116 ? -5.011 6.710 -19.062 1.00 91.69 116 ASP A C 1
ATOM 945 O O . ASP A 1 116 ? -4.740 7.904 -18.941 1.00 91.69 116 ASP A O 1
ATOM 949 N N . GLU A 1 117 ? -5.824 6.087 -18.204 1.00 92.44 117 GLU A N 1
ATOM 950 C CA . GLU A 1 117 ? -6.482 6.735 -17.065 1.00 92.44 117 GLU A CA 1
ATOM 951 C C . GLU A 1 117 ? -5.715 6.572 -15.743 1.00 92.44 117 GLU A C 1
ATOM 953 O O . GLU A 1 117 ? -5.974 7.339 -14.806 1.00 92.44 117 GLU A O 1
ATOM 958 N N . TYR A 1 118 ? -4.813 5.584 -15.689 1.00 92.75 118 TYR A N 1
ATOM 959 C CA . TYR A 1 118 ? -3.963 5.210 -14.551 1.00 92.75 118 TYR A CA 1
ATOM 960 C C . TYR A 1 118 ? -2.513 4.938 -15.020 1.00 92.75 118 TYR A C 1
ATOM 962 O O . TYR A 1 118 ? -2.028 3.800 -14.959 1.00 92.75 118 TYR A O 1
ATOM 970 N N . PRO A 1 119 ? -1.825 5.948 -15.587 1.00 92.56 119 PRO A N 1
ATOM 971 C CA . PRO A 1 119 ? -0.520 5.774 -16.223 1.00 92.56 119 PRO A CA 1
ATOM 972 C C . PRO A 1 119 ? 0.597 5.330 -15.277 1.00 92.56 119 PRO A C 1
ATOM 974 O O . PRO A 1 119 ? 1.529 4.667 -15.743 1.00 92.56 119 PRO A O 1
ATOM 977 N N . LEU A 1 120 ? 0.532 5.649 -13.980 1.00 90.88 120 LEU A N 1
ATOM 978 C CA . LEU A 1 120 ? 1.544 5.206 -13.014 1.00 90.88 120 LEU A CA 1
ATOM 979 C C . LEU A 1 120 ? 1.401 3.711 -12.689 1.00 90.88 120 LEU A C 1
ATOM 981 O O . LEU A 1 120 ? 2.403 3.034 -12.463 1.00 90.88 120 LEU A O 1
ATOM 985 N N . HIS A 1 121 ? 0.182 3.170 -12.775 1.00 92.50 121 HIS A N 1
ATOM 986 C CA . HIS A 1 121 ? -0.120 1.756 -12.518 1.00 92.50 121 HIS A CA 1
ATOM 987 C C . HIS A 1 121 ? -0.327 0.908 -13.782 1.00 92.50 121 HIS A C 1
ATOM 989 O O . HIS A 1 121 ? -0.768 -0.239 -13.695 1.00 92.50 121 HIS A O 1
ATOM 995 N N . ARG A 1 122 ? 0.038 1.417 -14.965 1.00 89.94 122 ARG A N 1
ATOM 996 C CA . ARG A 1 122 ? -0.208 0.763 -16.269 1.00 89.94 122 ARG A CA 1
ATOM 997 C C . ARG A 1 122 ? 0.366 -0.650 -16.446 1.00 89.94 122 ARG A C 1
ATOM 999 O O . ARG A 1 122 ? -0.077 -1.366 -17.332 1.00 89.94 122 ARG A O 1
ATOM 1006 N N . ASN A 1 123 ? 1.324 -1.056 -15.614 1.00 89.25 123 ASN A N 1
ATOM 1007 C CA . ASN A 1 123 ? 1.945 -2.389 -15.643 1.00 89.25 123 ASN A CA 1
ATOM 1008 C C . ASN A 1 123 ? 1.733 -3.164 -14.331 1.00 89.25 123 ASN A C 1
ATOM 1010 O O . ASN A 1 123 ? 2.452 -4.133 -14.059 1.00 89.25 123 ASN A O 1
ATOM 1014 N N . LEU A 1 124 ? 0.777 -2.717 -13.512 1.00 92.69 124 LEU A N 1
ATOM 1015 C CA . LEU A 1 124 ? 0.547 -3.195 -12.157 1.00 92.69 124 LEU A CA 1
ATOM 1016 C C . LEU A 1 124 ? -0.865 -3.764 -12.009 1.00 92.69 124 LEU A C 1
ATOM 1018 O O . LEU A 1 124 ? -1.857 -3.198 -12.472 1.00 92.69 124 LEU A O 1
ATOM 1022 N N . THR A 1 125 ? -0.950 -4.884 -11.302 1.00 94.69 125 THR A N 1
ATOM 1023 C CA . THR A 1 125 ? -2.180 -5.307 -10.626 1.00 94.69 125 THR A CA 1
ATOM 1024 C C . THR A 1 125 ? -1.894 -5.339 -9.136 1.00 94.69 125 THR A C 1
ATOM 1026 O O . THR A 1 125 ? -0.877 -5.898 -8.731 1.00 94.69 125 THR A O 1
ATOM 1029 N N . ILE A 1 126 ? -2.762 -4.742 -8.324 1.00 96.44 126 ILE A N 1
ATOM 1030 C CA . ILE A 1 126 ? -2.528 -4.597 -6.884 1.00 96.44 126 ILE A CA 1
ATOM 1031 C C . ILE A 1 126 ? -3.666 -5.252 -6.116 1.00 96.44 126 ILE A C 1
ATOM 1033 O O . ILE A 1 126 ? -4.825 -4.882 -6.269 1.00 96.44 126 ILE A O 1
ATOM 1037 N N . LEU A 1 127 ? -3.342 -6.224 -5.272 1.00 97.88 127 LEU A N 1
ATOM 1038 C CA . LEU A 1 127 ? -4.271 -6.796 -4.304 1.00 97.88 127 LEU A CA 1
ATOM 1039 C C . LEU A 1 127 ? -3.985 -6.199 -2.929 1.00 97.88 127 LEU A C 1
ATOM 1041 O O . LEU A 1 127 ? -2.902 -6.416 -2.393 1.00 97.88 127 LEU A O 1
ATOM 1045 N N . ILE A 1 128 ? -4.967 -5.535 -2.329 1.00 98.25 128 ILE A N 1
ATOM 1046 C CA . ILE A 1 128 ? -4.890 -5.046 -0.951 1.00 98.25 128 ILE A CA 1
ATOM 1047 C C . ILE A 1 128 ? -5.789 -5.907 -0.073 1.00 98.25 128 ILE A C 1
ATOM 1049 O O . ILE A 1 128 ? -6.980 -6.058 -0.352 1.00 98.25 128 ILE A O 1
ATOM 1053 N N . LYS A 1 129 ? -5.220 -6.475 0.989 1.00 98.25 129 LYS A N 1
ATOM 1054 C CA . LYS A 1 129 ? -5.934 -7.254 2.006 1.00 98.25 129 LYS A CA 1
ATOM 1055 C C . LYS A 1 129 ? -6.126 -6.435 3.270 1.00 98.25 129 LYS A C 1
ATOM 1057 O O . LYS A 1 129 ? -5.252 -5.657 3.653 1.00 98.25 129 LYS A O 1
ATOM 1062 N N . PHE A 1 130 ? -7.238 -6.670 3.953 1.00 97.88 130 PHE A N 1
ATOM 1063 C CA . PHE A 1 130 ? -7.584 -6.003 5.197 1.00 97.88 130 PHE A CA 1
ATOM 1064 C C . PHE A 1 130 ? -7.705 -6.996 6.350 1.00 97.88 130 PHE A C 1
ATOM 1066 O O . PHE A 1 130 ? -8.297 -8.063 6.212 1.00 97.88 130 PHE A O 1
ATOM 1073 N N . GLN A 1 131 ? -7.227 -6.592 7.525 1.00 96.88 131 GLN A N 1
ATOM 1074 C CA . GLN A 1 131 ? -7.554 -7.232 8.795 1.00 96.88 131 GLN A CA 1
ATOM 1075 C C . GLN A 1 131 ? -8.408 -6.238 9.579 1.00 96.88 131 GLN A C 1
ATOM 1077 O O . GLN A 1 131 ? -7.953 -5.144 9.913 1.00 96.88 131 GLN A O 1
ATOM 1082 N N . GLY A 1 132 ? -9.684 -6.561 9.799 1.00 95.94 132 GLY A N 1
ATOM 1083 C CA . GLY A 1 132 ? -10.645 -5.533 10.199 1.00 95.94 132 GLY A CA 1
ATOM 1084 C C . GLY A 1 132 ? -10.702 -4.431 9.134 1.00 95.94 132 GLY A C 1
ATOM 1085 O O . GLY A 1 132 ? -10.945 -4.728 7.958 1.00 95.94 132 GLY A O 1
ATOM 1086 N N . ASN A 1 133 ? -10.496 -3.172 9.538 1.00 96.31 133 ASN A N 1
ATOM 1087 C CA . ASN A 1 133 ? -10.369 -2.041 8.616 1.00 96.31 133 ASN A CA 1
ATOM 1088 C C . ASN A 1 133 ? -8.921 -1.640 8.299 1.00 96.31 133 ASN A C 1
ATOM 1090 O O . ASN A 1 133 ? -8.725 -0.735 7.498 1.00 96.31 133 ASN A O 1
ATOM 1094 N N . LEU A 1 134 ? -7.928 -2.286 8.909 1.00 97.94 134 LEU A N 1
ATOM 1095 C CA . LEU A 1 134 ? -6.513 -1.977 8.717 1.00 97.94 134 LEU A CA 1
ATOM 1096 C C . LEU A 1 134 ? -5.971 -2.662 7.466 1.00 97.94 134 LEU A C 1
ATOM 1098 O O . LEU A 1 134 ? -6.369 -3.786 7.155 1.00 97.94 134 LEU A O 1
ATOM 1102 N N . VAL A 1 135 ? -5.018 -2.023 6.788 1.00 98.06 135 VAL A N 1
ATOM 1103 C CA . VAL A 1 135 ? -4.311 -2.623 5.651 1.00 98.06 135 VAL A CA 1
ATOM 1104 C C . VAL A 1 135 ? -3.389 -3.721 6.176 1.00 98.06 135 VAL A C 1
ATOM 1106 O O . VAL A 1 135 ? -2.389 -3.446 6.833 1.00 98.06 135 VAL A O 1
ATOM 1109 N N . GLN A 1 136 ? -3.733 -4.979 5.916 1.00 97.94 136 GLN A N 1
ATOM 1110 C CA . GLN A 1 136 ? -2.911 -6.125 6.304 1.00 97.94 136 GLN A CA 1
ATOM 1111 C C . GLN A 1 136 ? -1.784 -6.368 5.314 1.00 97.94 136 GLN A C 1
ATOM 1113 O O . GLN A 1 136 ? -0.727 -6.870 5.675 1.00 97.94 136 GLN A O 1
ATOM 1118 N N . GLY A 1 137 ? -1.984 -6.041 4.052 1.00 96.50 137 GLY A N 1
ATOM 1119 C CA . GLY A 1 137 ? -0.930 -6.271 3.098 1.00 96.50 137 GLY A CA 1
ATOM 1120 C C . GLY A 1 137 ? -1.300 -5.872 1.704 1.00 96.50 137 GLY A C 1
ATOM 1121 O O . GLY A 1 137 ? -2.475 -5.760 1.352 1.00 96.50 137 GLY A O 1
ATOM 1122 N N . GLU A 1 138 ? 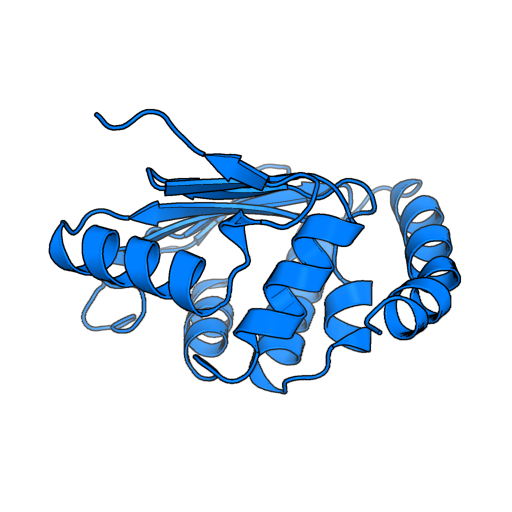-0.256 -5.735 0.915 1.00 96.69 138 GLU A N 1
ATOM 1123 C CA . GLU A 1 138 ? -0.332 -5.426 -0.492 1.00 96.69 138 GLU A CA 1
ATOM 1124 C C . GLU A 1 138 ? 0.389 -6.518 -1.267 1.00 96.69 138 GLU A C 1
ATOM 1126 O O . GLU A 1 138 ? 1.420 -7.040 -0.845 1.00 96.69 138 GLU A O 1
ATOM 1131 N N . THR A 1 139 ? -0.167 -6.915 -2.402 1.00 97.50 139 THR A N 1
ATOM 1132 C CA . THR A 1 139 ? 0.540 -7.724 -3.386 1.00 97.50 139 THR A CA 1
ATOM 1133 C C . THR A 1 139 ? 0.502 -7.011 -4.715 1.00 97.50 139 THR A C 1
ATOM 1135 O O . THR A 1 139 ? -0.547 -6.934 -5.354 1.00 97.50 139 THR A O 1
ATOM 1138 N N . VAL A 1 140 ? 1.665 -6.517 -5.118 1.00 95.88 140 VAL A N 1
ATOM 1139 C CA . VAL A 1 140 ? 1.887 -5.862 -6.398 1.00 95.88 140 VAL A CA 1
ATOM 1140 C C . VAL A 1 140 ? 2.399 -6.903 -7.381 1.00 95.88 140 VAL A C 1
ATOM 1142 O O . VAL A 1 140 ? 3.484 -7.466 -7.212 1.00 95.88 140 VAL A O 1
ATOM 1145 N N . PHE A 1 141 ? 1.613 -7.164 -8.417 1.00 95.44 141 PHE A N 1
ATOM 1146 C CA . PHE A 1 141 ? 1.998 -8.003 -9.542 1.00 95.44 141 PHE A CA 1
ATOM 1147 C C . PHE A 1 141 ? 2.571 -7.121 -10.647 1.00 95.44 141 PHE A C 1
ATOM 1149 O O . PHE A 1 141 ? 1.841 -6.361 -11.287 1.00 95.44 141 PHE A O 1
ATOM 1156 N N . LEU A 1 142 ? 3.882 -7.231 -10.859 1.00 93.31 142 LEU A N 1
ATOM 1157 C CA . LEU A 1 142 ? 4.585 -6.574 -11.955 1.00 93.31 142 LEU A CA 1
ATOM 1158 C C . LEU A 1 142 ? 4.434 -7.410 -13.231 1.00 93.31 142 LEU A C 1
ATOM 1160 O O . LEU A 1 142 ? 4.683 -8.615 -13.211 1.00 93.31 142 LEU A O 1
ATOM 1164 N N . THR A 1 143 ? 4.040 -6.775 -14.335 1.00 89.00 143 THR A N 1
ATOM 1165 C CA . THR A 1 143 ? 3.789 -7.465 -15.620 1.00 89.00 143 THR A CA 1
ATOM 1166 C C . THR A 1 143 ? 4.771 -7.100 -16.736 1.00 89.00 143 THR A C 1
ATOM 1168 O O . THR A 1 143 ? 4.744 -7.718 -17.796 1.00 89.00 143 THR A O 1
ATOM 1171 N N . ASP A 1 144 ? 5.654 -6.128 -16.501 1.00 91.75 144 ASP A N 1
ATOM 1172 C CA . ASP A 1 144 ? 6.637 -5.644 -17.475 1.00 91.75 144 ASP A CA 1
ATOM 1173 C C . ASP A 1 144 ? 8.068 -5.938 -17.005 1.00 91.75 144 ASP A C 1
ATOM 1175 O O . ASP A 1 144 ? 8.451 -5.582 -15.891 1.00 91.75 144 ASP A O 1
ATOM 1179 N N . GLU A 1 145 ? 8.876 -6.561 -17.865 1.00 93.19 145 GLU A N 1
ATOM 1180 C CA . GLU A 1 145 ? 10.244 -6.990 -17.534 1.00 93.19 145 GLU A CA 1
ATOM 1181 C C . GLU A 1 145 ? 11.181 -5.820 -17.210 1.00 93.19 145 GLU A C 1
ATOM 1183 O O . GLU A 1 145 ? 12.031 -5.927 -16.322 1.00 93.19 145 GLU A O 1
ATOM 1188 N N . ASN A 1 146 ? 11.014 -4.672 -17.877 1.00 93.56 146 ASN A N 1
ATOM 1189 C CA . ASN A 1 146 ? 11.833 -3.494 -17.586 1.00 93.56 146 ASN A CA 1
ATOM 1190 C C . ASN A 1 146 ? 11.489 -2.923 -16.209 1.00 93.56 146 ASN A C 1
ATOM 1192 O O . ASN A 1 146 ? 12.390 -2.572 -15.446 1.00 93.56 146 ASN A O 1
ATOM 1196 N N . LEU A 1 147 ? 10.202 -2.878 -15.864 1.00 92.00 147 LEU A N 1
ATOM 1197 C CA . LEU A 1 147 ? 9.741 -2.488 -14.538 1.00 92.00 147 LEU A CA 1
ATOM 1198 C C . LEU A 1 147 ? 10.212 -3.475 -13.464 1.00 92.00 147 LEU A C 1
ATOM 1200 O O . LEU A 1 147 ? 10.666 -3.044 -12.408 1.00 92.00 147 LEU A O 1
ATOM 1204 N N . ILE A 1 148 ? 10.176 -4.784 -13.729 1.00 95.06 148 ILE A N 1
ATOM 1205 C CA . ILE A 1 148 ? 10.710 -5.803 -12.811 1.00 95.06 148 ILE A CA 1
ATOM 1206 C C . ILE A 1 148 ? 12.204 -5.572 -12.562 1.00 95.06 148 ILE A C 1
ATOM 1208 O O . ILE A 1 148 ? 12.646 -5.582 -11.410 1.00 95.06 148 ILE A O 1
ATOM 1212 N N . ALA A 1 149 ? 12.990 -5.345 -13.617 1.00 95.06 149 ALA A N 1
ATOM 1213 C CA . ALA A 1 149 ? 14.418 -5.065 -13.497 1.00 95.06 149 ALA A CA 1
ATOM 1214 C C . ALA A 1 149 ? 14.684 -3.766 -12.720 1.00 95.06 149 ALA A C 1
ATOM 1216 O O . ALA A 1 149 ? 15.525 -3.753 -11.817 1.00 95.06 149 ALA A O 1
ATOM 1217 N N . PHE A 1 150 ? 13.935 -2.702 -13.024 1.00 94.50 150 PHE A N 1
ATOM 1218 C CA . PHE A 1 150 ? 14.001 -1.425 -12.315 1.00 94.50 150 PHE A CA 1
ATOM 1219 C C . PHE A 1 150 ? 13.701 -1.597 -10.823 1.00 94.50 150 PHE A C 1
ATOM 1221 O O . PHE A 1 150 ? 14.541 -1.266 -9.991 1.00 94.50 150 PHE A O 1
ATOM 1228 N N . MET A 1 151 ? 12.559 -2.193 -10.476 1.00 94.50 151 MET A N 1
ATOM 1229 C CA . MET A 1 151 ? 12.141 -2.381 -9.085 1.00 94.50 151 MET A CA 1
ATOM 1230 C C . MET A 1 151 ? 13.111 -3.278 -8.309 1.00 94.50 151 MET A C 1
ATOM 1232 O O . MET A 1 151 ? 13.381 -3.036 -7.134 1.00 94.50 151 MET A O 1
ATOM 1236 N N . ARG A 1 152 ? 13.694 -4.293 -8.958 1.00 95.00 152 ARG A N 1
ATOM 1237 C CA . ARG A 1 152 ? 14.714 -5.151 -8.339 1.00 95.00 152 ARG A CA 1
ATOM 1238 C C . ARG A 1 152 ? 15.980 -4.366 -7.995 1.00 95.00 152 ARG A C 1
ATOM 1240 O O . ARG A 1 152 ? 16.587 -4.632 -6.959 1.00 95.00 152 ARG A O 1
ATOM 1247 N N . ASN A 1 153 ? 16.390 -3.435 -8.852 1.00 95.12 153 ASN A N 1
ATOM 1248 C CA . ASN A 1 153 ? 17.519 -2.554 -8.569 1.00 95.12 153 ASN A CA 1
ATOM 1249 C C . ASN A 1 153 ? 17.163 -1.540 -7.481 1.00 95.12 153 ASN A C 1
ATOM 1251 O O . ASN A 1 153 ? 17.925 -1.413 -6.531 1.00 95.12 153 ASN A O 1
ATOM 1255 N N . HIS A 1 154 ? 15.976 -0.934 -7.547 1.00 94.56 154 HIS A N 1
ATOM 1256 C CA . HIS A 1 154 ? 15.472 0.007 -6.542 1.00 94.56 154 HIS A CA 1
ATOM 1257 C C . HIS A 1 154 ? 15.479 -0.592 -5.129 1.00 94.56 154 HIS A C 1
ATOM 1259 O O . HIS A 1 154 ? 16.037 -0.012 -4.203 1.00 94.56 154 HIS A O 1
ATOM 1265 N N . VAL A 1 155 ? 14.969 -1.818 -4.968 1.00 94.38 155 VAL A N 1
ATOM 1266 C CA . VAL A 1 155 ? 14.997 -2.553 -3.689 1.00 94.38 155 VAL A CA 1
ATOM 1267 C C . VAL A 1 155 ? 16.424 -2.729 -3.148 1.00 94.38 155 VAL A C 1
ATOM 1269 O O . VAL A 1 155 ? 16.664 -2.542 -1.955 1.00 94.38 155 VAL A O 1
ATOM 1272 N N . LYS A 1 156 ? 17.392 -3.042 -4.020 1.00 94.88 156 LYS A N 1
ATOM 1273 C CA . LYS A 1 156 ? 18.807 -3.187 -3.637 1.00 94.88 156 LYS A CA 1
ATOM 1274 C C . LYS A 1 156 ? 19.468 -1.852 -3.304 1.00 94.88 156 LYS A C 1
ATOM 1276 O O . LYS A 1 156 ? 20.283 -1.794 -2.385 1.00 94.88 156 LYS A O 1
ATOM 1281 N N . GLU A 1 157 ? 19.150 -0.801 -4.054 1.00 94.56 157 GLU A N 1
ATOM 1282 C CA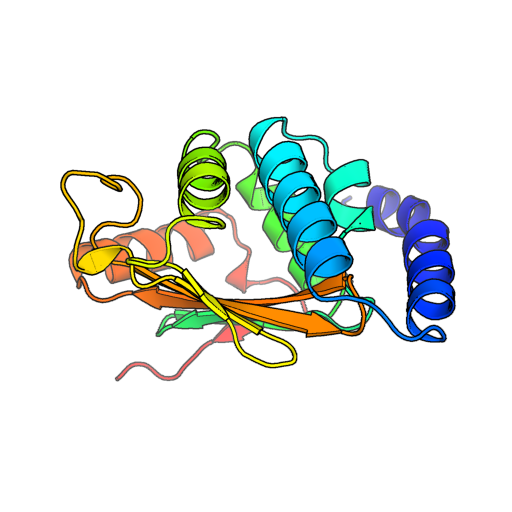 . GLU A 1 157 ? 19.682 0.551 -3.855 1.00 94.56 157 GLU A CA 1
ATOM 1283 C C . GLU A 1 157 ? 19.205 1.141 -2.529 1.00 94.56 157 GLU A C 1
ATOM 1285 O O . GLU A 1 157 ? 20.013 1.677 -1.770 1.00 94.56 157 GLU A O 1
ATOM 1290 N N . LEU A 1 158 ? 17.927 0.945 -2.195 1.00 92.12 158 LEU A N 1
ATOM 1291 C CA . LEU A 1 158 ? 17.382 1.290 -0.883 1.00 92.12 158 LEU A CA 1
ATOM 1292 C C . LEU A 1 158 ? 17.880 0.357 0.236 1.00 92.12 158 LEU A C 1
ATOM 1294 O O . LEU A 1 158 ? 17.730 0.668 1.418 1.00 92.12 158 LEU A O 1
ATOM 1298 N N . GLY A 1 159 ? 18.466 -0.791 -0.116 1.00 93.44 159 GLY A N 1
ATOM 1299 C CA . GLY A 1 159 ? 18.944 -1.799 0.829 1.00 93.44 159 GLY A CA 1
ATOM 1300 C C . GLY A 1 159 ? 17.826 -2.459 1.638 1.00 93.44 159 GLY A C 1
ATOM 1301 O O . GLY A 1 159 ? 18.092 -3.006 2.711 1.00 93.44 159 GLY A O 1
ATOM 1302 N N . THR A 1 160 ? 1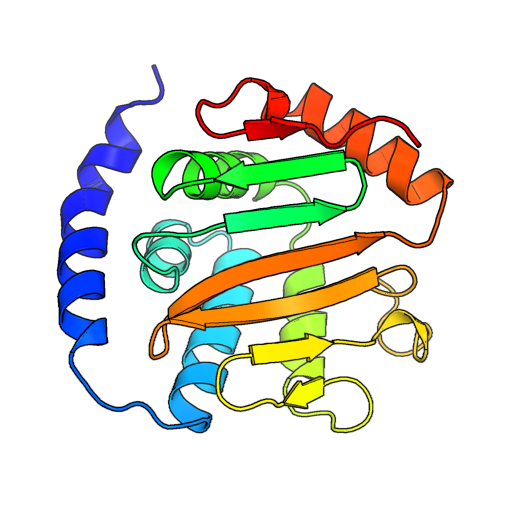6.582 -2.393 1.156 1.00 92.69 160 THR A N 1
ATOM 1303 C CA . THR A 1 160 ? 15.411 -2.962 1.840 1.00 92.69 160 THR A CA 1
ATOM 1304 C C . THR A 1 160 ? 15.376 -4.486 1.738 1.00 92.69 160 THR A C 1
ATOM 1306 O O . THR A 1 160 ? 14.703 -5.133 2.537 1.00 92.69 160 THR A O 1
ATOM 1309 N N . ASP A 1 161 ? 16.163 -5.067 0.827 1.00 92.94 161 ASP A N 1
ATOM 1310 C CA . ASP A 1 161 ? 16.441 -6.504 0.732 1.00 92.94 161 ASP A CA 1
ATOM 1311 C C . ASP A 1 161 ? 17.226 -7.058 1.930 1.00 92.94 161 ASP A C 1
ATOM 1313 O O . ASP A 1 161 ? 17.276 -8.268 2.143 1.00 92.94 161 ASP A O 1
ATOM 1317 N N . LYS A 1 162 ? 17.850 -6.178 2.719 1.00 93.69 162 LYS A N 1
ATOM 1318 C CA . LYS A 1 162 ? 18.637 -6.537 3.907 1.00 93.69 162 LYS A CA 1
ATOM 1319 C C . LYS A 1 162 ? 17.851 -6.395 5.205 1.00 93.69 162 LYS A C 1
ATOM 1321 O O . LYS A 1 162 ? 18.409 -6.642 6.274 1.00 93.69 162 LYS A O 1
ATOM 1326 N N . PHE A 1 163 ? 16.599 -5.944 5.145 1.00 93.31 163 PHE A N 1
ATOM 1327 C CA . PHE A 1 163 ? 15.774 -5.826 6.339 1.00 93.31 163 PHE A CA 1
ATOM 1328 C C . PHE A 1 163 ? 15.403 -7.210 6.864 1.00 93.31 163 PHE A C 1
ATOM 1330 O O . PHE A 1 163 ? 15.084 -8.123 6.104 1.00 93.31 163 PHE A O 1
ATOM 1337 N N . GLU A 1 164 ? 15.417 -7.356 8.187 1.00 93.56 164 GLU A N 1
ATOM 1338 C CA . GLU A 1 164 ? 14.847 -8.537 8.826 1.00 93.56 164 GLU A CA 1
ATOM 1339 C C . GLU A 1 164 ? 13.369 -8.664 8.424 1.00 93.56 164 GLU A C 1
ATOM 1341 O O . GLU A 1 164 ? 12.645 -7.667 8.368 1.00 93.56 164 GLU A O 1
ATOM 1346 N N . GLY A 1 165 ? 12.941 -9.876 8.066 1.00 92.88 165 GLY A N 1
ATOM 1347 C CA . GLY A 1 165 ? 11.605 -10.139 7.524 1.00 92.88 165 GLY A CA 1
ATOM 1348 C C . GLY A 1 165 ? 11.480 -10.005 6.002 1.00 92.88 165 GLY A C 1
ATOM 1349 O O . GLY A 1 165 ? 10.425 -10.346 5.471 1.00 92.88 165 GLY A O 1
ATOM 1350 N N . PHE A 1 166 ? 12.522 -9.572 5.277 1.00 96.75 166 PHE A N 1
ATOM 1351 C CA . PHE A 1 166 ? 12.516 -9.662 3.815 1.00 96.75 166 PHE A CA 1
ATOM 1352 C C . PHE A 1 166 ? 12.751 -11.105 3.341 1.00 96.75 166 PHE A C 1
ATOM 1354 O O . PHE A 1 166 ? 13.687 -11.776 3.778 1.00 96.75 166 PHE A O 1
ATOM 1361 N N . VAL A 1 167 ? 11.919 -11.574 2.411 1.00 96.31 167 VAL A N 1
ATOM 1362 C CA . VAL A 1 167 ? 11.984 -12.911 1.812 1.00 96.31 167 VAL A CA 1
ATOM 1363 C C . VAL A 1 167 ? 12.018 -12.770 0.287 1.00 96.31 167 VAL A C 1
ATOM 1365 O O . VAL A 1 167 ? 10.999 -12.406 -0.304 1.00 96.31 167 VAL A O 1
ATOM 1368 N N . PRO A 1 168 ? 13.149 -13.049 -0.387 1.00 95.19 168 PRO A N 1
ATOM 1369 C CA . PRO A 1 168 ? 13.211 -12.988 -1.842 1.00 95.19 168 PRO A CA 1
ATOM 1370 C C . PRO A 1 168 ? 12.390 -14.120 -2.464 1.00 95.19 168 PRO A C 1
ATOM 1372 O O . PRO A 1 168 ? 12.402 -15.253 -1.974 1.00 95.19 168 PRO A O 1
ATOM 1375 N N . PHE A 1 169 ? 11.719 -13.839 -3.579 1.00 93.56 169 PHE A N 1
ATOM 1376 C CA . PHE A 1 169 ? 11.123 -14.901 -4.383 1.00 93.56 169 PHE A CA 1
ATOM 1377 C C . PHE A 1 169 ? 12.193 -15.577 -5.253 1.00 93.56 169 PHE A C 1
ATOM 1379 O O . PHE A 1 169 ? 13.183 -14.935 -5.629 1.00 93.56 169 PHE A O 1
ATOM 1386 N N . PRO A 1 170 ? 12.033 -16.875 -5.576 1.00 85.25 170 PRO A N 1
ATOM 1387 C CA . PRO A 1 170 ? 12.921 -17.548 -6.514 1.00 85.25 170 PRO A CA 1
ATOM 1388 C C . PRO A 1 170 ? 12.964 -16.792 -7.844 1.00 85.25 170 PRO A C 1
ATOM 1390 O O . PRO A 1 170 ? 11.938 -16.302 -8.316 1.00 85.25 170 PRO A O 1
ATOM 1393 N N . ALA A 1 171 ? 14.143 -16.711 -8.462 1.00 74.81 171 ALA A N 1
ATOM 1394 C CA . ALA A 1 171 ? 14.205 -16.317 -9.864 1.00 74.81 171 ALA A CA 1
ATOM 1395 C C . ALA A 1 171 ? 13.436 -17.363 -10.687 1.00 74.81 171 ALA A C 1
ATOM 1397 O O . ALA A 1 171 ? 13.651 -18.562 -10.490 1.00 74.81 171 ALA A O 1
ATOM 1398 N N . ALA A 1 172 ? 12.513 -16.891 -11.527 1.00 61.75 172 ALA A N 1
ATOM 1399 C CA . ALA A 1 172 ? 11.802 -17.722 -12.492 1.00 61.75 172 ALA A CA 1
ATOM 1400 C C . ALA A 1 172 ? 12.754 -18.258 -13.571 1.00 61.75 172 ALA A C 1
ATOM 1402 O O . ALA A 1 172 ? 13.754 -17.560 -13.873 1.00 61.75 172 ALA A O 1
#

Organism: NCBI:txid1088721

Radius of gyration: 15.55 Å; chains: 1; bounding box: 39×31×41 Å

pLDDT: mean 92.07, std 7.91, range [46.16, 98.25]

Secondary structure (DSSP, 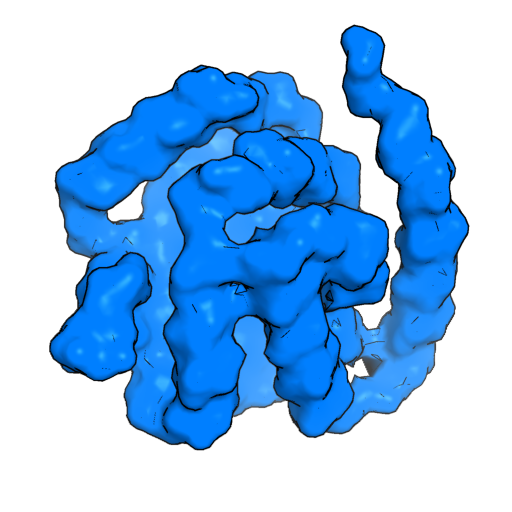8-state):
---HHHHHTHHHHHHHHHHTTS---HHHHHHHHHHHHHHHHTT-HHHHHHHEEEEEEEEEETTEEEESHHHHHHHHHHHGGG-TTHHHHHHHHTT-TTTEEE-SSEEEE-GGGGTTTSGGGTTEEEEEEEETTEEEEEEEEE--HHHHHHHHHHHHHTTGGGSTTEEEPPP-

Foldseek 3Di:
DPPPVVVVCPVLQVVLVVLLVDAADPVLLLVLLLQLLQCLLVVVLSSNLSQAHQWAKEAEPPWWIFTGSVLVSLVSNLCSVPDNCLSVLVNVCCPPVVAWDDDPFKTKGPCLVVCVSRVVCVQWIKIFGHSRSGTRYIHIDGRDPVVVVVVNVVCVVSPSCVDPRIGTHDDD